Protein AF-A0A374AHH8-F1 (afdb_monomer)

Foldseek 3Di:
DAQLDDVCCLCPVLVDDQDDNVCQVVLSVVLLVLLCVQLVNPADRVDRDPLSSNLSSQLSSLVSVVVVVVVVVVVVVVPDPDDPDPDDDPDDPPDDPVNVSNVSSCVSSCVSCVPVPSGDPDDD

Solvent-accessible surface area (backbone atoms only — not comparable to full-atom values): 7423 Å² total; per-residue (Å²): 139,72,62,57,57,55,70,64,48,36,46,72,73,63,61,55,80,83,68,54,76,94,53,36,68,68,37,31,41,56,19,23,54,49,51,39,57,65,26,72,61,71,70,52,93,88,62,75,53,67,44,55,25,50,18,20,50,42,21,17,45,53,53,52,54,50,52,54,55,48,54,58,48,52,62,54,55,75,76,46,86,89,70,93,74,88,76,81,77,90,58,64,92,87,64,49,72,65,57,57,50,51,50,53,37,48,61,45,25,40,84,47,36,70,85,69,68,50,47,84,81,72,91,129

pLDDT: mean 81.37, std 19.72, range [36.97, 97.75]

Sequence (124 aa):
MVEYADYTFYKEQFNGSTIPEAAFSSVILRASIYIKYITFGRIEDTEIPEEVRLAACAVAEVMYQADAAGQQKEKKSETVGNVSVSYVTEQQDGQTREAAAAKKQYAAAYPYLIHTGLLYRGCR

Radius of gyration: 16.55 Å; Cα contacts (8 Å, |Δi|>4): 99; chains: 1; bounding box: 44×31×50 Å

Secondary structure (DSSP, 8-state):
---S--HHIIIIIS---SS-HHHHHHHHHHHHHHHHHHTTT-S-TTS--HHHHHHHHHHHHHHHHHHHHHHHHHHHHSSSTT------SS--TT--HHHHHHHHHHHHHHHHHTTTS-S-----

Structure (mmCIF, N/CA/C/O backbone):
data_AF-A0A374AHH8-F1
#
_entry.id   AF-A0A374AHH8-F1
#
loop_
_atom_site.group_PDB
_atom_site.id
_atom_sit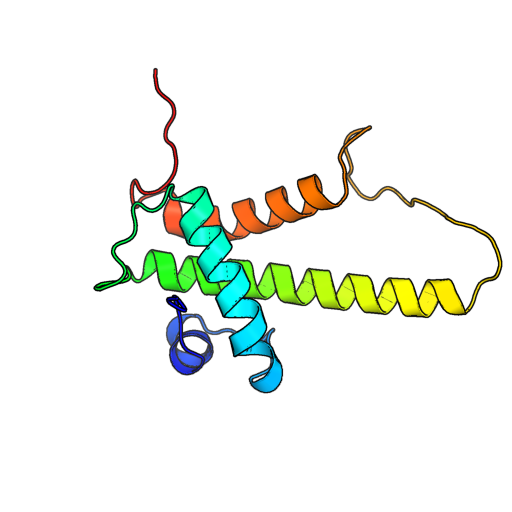e.type_symbol
_atom_site.label_atom_id
_atom_site.label_alt_id
_atom_site.label_comp_id
_atom_site.label_asym_id
_atom_site.label_entity_id
_atom_site.label_seq_id
_atom_site.pdbx_PDB_ins_code
_atom_site.Cartn_x
_atom_site.Cartn_y
_atom_site.Cartn_z
_atom_site.occupancy
_atom_site.B_iso_or_equiv
_atom_site.auth_seq_id
_atom_site.auth_comp_id
_atom_site.auth_asym_id
_atom_site.auth_atom_id
_atom_site.pdbx_PDB_model_num
ATOM 1 N N . MET A 1 1 ? -1.021 -15.213 -5.956 1.00 60.62 1 MET A N 1
ATOM 2 C CA . MET A 1 1 ? -1.471 -14.009 -5.226 1.00 60.62 1 MET A CA 1
ATOM 3 C C . MET A 1 1 ? -0.205 -13.361 -4.708 1.00 60.62 1 MET A C 1
ATOM 5 O O . MET A 1 1 ? 0.534 -14.055 -4.026 1.00 60.62 1 MET A O 1
ATOM 9 N N . VAL A 1 2 ? 0.114 -12.147 -5.157 1.00 78.12 2 VAL A N 1
ATOM 10 C CA . VAL A 1 2 ? 1.434 -11.536 -4.940 1.00 78.12 2 VAL A CA 1
ATOM 11 C C . VAL A 1 2 ? 1.282 -10.350 -3.999 1.00 78.12 2 VAL A C 1
ATOM 13 O O . VAL A 1 2 ? 0.516 -9.428 -4.280 1.00 78.12 2 VAL A O 1
ATOM 16 N N . GLU A 1 3 ? 1.976 -10.412 -2.869 1.00 90.75 3 GLU A N 1
ATOM 17 C CA . GLU A 1 3 ? 2.189 -9.272 -1.984 1.00 90.75 3 GLU A CA 1
ATOM 18 C C . GLU A 1 3 ? 3.306 -8.423 -2.589 1.00 90.75 3 GLU A C 1
ATOM 20 O O . GLU A 1 3 ? 4.388 -8.925 -2.886 1.00 90.75 3 GLU A O 1
ATOM 25 N N . TYR A 1 4 ? 3.036 -7.142 -2.825 1.00 93.31 4 TYR A N 1
ATOM 26 C CA . TYR A 1 4 ? 3.984 -6.268 -3.515 1.00 93.31 4 TYR A CA 1
ATOM 27 C C . TYR A 1 4 ? 5.145 -5.822 -2.627 1.00 93.31 4 TYR A C 1
ATOM 29 O O . TYR A 1 4 ? 6.179 -5.399 -3.134 1.00 93.31 4 TYR A O 1
ATOM 37 N N . ALA A 1 5 ? 5.013 -5.932 -1.309 1.00 94.44 5 ALA A N 1
ATOM 38 C CA . ALA A 1 5 ? 6.091 -5.643 -0.380 1.00 94.44 5 ALA A CA 1
ATOM 39 C C . ALA A 1 5 ? 6.061 -6.608 0.804 1.00 94.44 5 ALA A C 1
ATOM 41 O O . ALA A 1 5 ? 4.999 -6.992 1.288 1.00 94.44 5 ALA A O 1
ATOM 42 N N . ASP A 1 6 ? 7.247 -6.955 1.281 1.00 95.19 6 ASP A N 1
ATOM 43 C CA . ASP A 1 6 ? 7.475 -7.645 2.541 1.00 95.19 6 ASP A CA 1
ATOM 44 C C . ASP A 1 6 ? 7.658 -6.638 3.693 1.00 95.19 6 ASP A C 1
ATOM 46 O O . ASP A 1 6 ? 7.817 -5.428 3.490 1.00 95.19 6 ASP A O 1
ATOM 50 N N . TYR A 1 7 ? 7.622 -7.143 4.927 1.00 95.88 7 TYR A N 1
ATOM 51 C CA . TYR A 1 7 ? 7.722 -6.294 6.112 1.00 95.88 7 TYR A CA 1
ATOM 52 C C . TYR A 1 7 ? 9.106 -5.641 6.257 1.00 95.88 7 TYR A C 1
ATOM 54 O O . TYR A 1 7 ? 9.199 -4.509 6.734 1.00 95.88 7 TYR A O 1
ATOM 62 N N . THR A 1 8 ? 10.175 -6.294 5.792 1.00 96.44 8 THR A N 1
ATOM 63 C CA . THR A 1 8 ? 11.528 -5.721 5.802 1.00 96.44 8 THR A CA 1
ATOM 64 C C . THR A 1 8 ? 11.598 -4.505 4.885 1.00 96.44 8 THR A C 1
ATOM 66 O O . THR A 1 8 ? 12.027 -3.440 5.320 1.00 96.44 8 THR A O 1
ATOM 69 N N . PHE A 1 9 ? 11.073 -4.601 3.661 1.00 96.44 9 PHE A N 1
ATOM 70 C CA . PHE A 1 9 ? 10.962 -3.461 2.750 1.00 96.44 9 PHE A CA 1
ATOM 71 C C . PHE A 1 9 ? 10.132 -2.327 3.359 1.00 96.44 9 PHE A C 1
ATOM 73 O O . PHE A 1 9 ? 10.536 -1.165 3.303 1.00 96.44 9 PHE A O 1
ATOM 80 N N . TYR A 1 10 ? 9.001 -2.652 3.992 1.00 97.56 10 TYR A N 1
ATOM 81 C CA . TYR A 1 10 ? 8.176 -1.658 4.677 1.00 97.56 10 TYR A CA 1
ATOM 82 C C . TYR A 1 10 ? 8.953 -0.902 5.767 1.00 97.56 10 TYR A C 1
ATOM 84 O O . TYR A 1 10 ? 8.838 0.319 5.874 1.00 97.56 10 TYR A O 1
ATOM 92 N N . LYS A 1 11 ? 9.762 -1.602 6.566 1.00 97.06 11 LYS A N 1
ATOM 93 C CA . LYS A 1 11 ? 10.523 -1.004 7.670 1.00 97.06 11 LYS A CA 1
ATOM 94 C C . LYS A 1 11 ? 11.771 -0.255 7.218 1.00 97.06 11 LYS A C 1
ATOM 96 O O . LYS A 1 11 ? 12.014 0.833 7.728 1.00 97.06 11 LYS A O 1
ATOM 101 N N . GLU A 1 12 ? 12.549 -0.829 6.308 1.00 96.19 12 GLU A N 1
ATOM 102 C CA . GLU A 1 12 ? 13.899 -0.353 5.986 1.00 96.19 12 GLU A CA 1
ATOM 103 C C . GLU A 1 12 ? 13.931 0.571 4.765 1.00 96.19 12 GLU A C 1
ATOM 105 O O . GLU A 1 12 ? 14.620 1.585 4.786 1.00 96.19 12 GLU A O 1
ATOM 110 N N . GLN A 1 13 ? 13.160 0.259 3.720 1.00 96.31 13 GLN A N 1
ATOM 111 C CA . GLN A 1 13 ? 13.158 1.028 2.467 1.00 96.31 13 GLN A CA 1
ATOM 112 C C . GLN A 1 13 ? 12.056 2.092 2.478 1.00 96.31 13 GLN A C 1
ATOM 114 O O . GLN A 1 13 ? 12.297 3.270 2.222 1.00 96.31 13 GLN A O 1
ATOM 119 N N . PHE A 1 14 ? 10.834 1.697 2.844 1.00 96.12 14 PHE A N 1
ATOM 120 C CA . PHE A 1 14 ? 9.699 2.617 2.938 1.00 96.12 14 PHE A CA 1
ATOM 121 C C . PHE A 1 14 ? 9.714 3.460 4.226 1.00 96.12 14 PHE A C 1
ATOM 123 O O . PHE A 1 14 ? 9.048 4.490 4.286 1.00 96.12 14 PHE A O 1
ATOM 130 N N . ASN A 1 15 ? 10.500 3.072 5.239 1.00 96.00 15 ASN A N 1
ATOM 131 C CA . ASN A 1 15 ? 10.596 3.758 6.536 1.00 96.00 15 ASN A CA 1
ATOM 132 C C . ASN A 1 15 ? 9.252 3.842 7.292 1.00 96.00 15 ASN A C 1
ATOM 134 O O . ASN A 1 15 ? 8.962 4.801 8.011 1.00 96.00 15 ASN A O 1
ATOM 138 N N . GLY A 1 16 ? 8.423 2.810 7.144 1.00 94.19 16 GLY A N 1
ATOM 139 C CA . GLY A 1 16 ? 7.104 2.716 7.750 1.00 94.19 16 GLY A CA 1
ATOM 140 C C . GLY A 1 16 ? 7.130 2.463 9.260 1.00 94.19 16 GLY A C 1
ATOM 141 O O . GLY A 1 16 ? 7.991 1.761 9.810 1.00 94.19 16 GLY A O 1
ATOM 142 N N . SER A 1 17 ? 6.145 3.027 9.960 1.00 94.75 17 SER A N 1
ATOM 143 C CA . SER A 1 17 ? 5.979 2.863 11.416 1.00 94.75 17 SER A CA 1
ATOM 144 C C . SER A 1 17 ? 4.529 2.705 11.882 1.00 94.75 17 SER A C 1
ATOM 146 O O . SER A 1 17 ? 4.294 2.416 13.054 1.00 94.75 17 SER A O 1
ATOM 148 N N . THR A 1 18 ? 3.561 2.852 10.979 1.00 94.88 18 THR A N 1
ATOM 149 C CA . THR A 1 18 ? 2.129 2.844 11.288 1.00 94.88 18 THR A CA 1
ATOM 150 C C . THR A 1 18 ? 1.569 1.434 11.512 1.00 94.88 18 THR A C 1
ATOM 152 O O . THR A 1 18 ? 0.723 1.241 12.387 1.00 94.88 18 THR A O 1
ATOM 155 N N . ILE A 1 19 ? 2.000 0.450 10.717 1.00 95.38 19 ILE A N 1
ATOM 156 C CA . ILE A 1 19 ? 1.416 -0.898 10.693 1.00 95.38 19 ILE A CA 1
ATOM 157 C C . ILE A 1 19 ? 2.260 -1.841 11.566 1.00 95.38 19 ILE A C 1
ATOM 159 O O . ILE A 1 19 ? 3.456 -1.993 11.303 1.00 95.38 19 ILE A O 1
ATOM 163 N N . PRO A 1 20 ? 1.675 -2.508 12.577 1.00 95.38 20 PRO A N 1
ATOM 164 C CA . PRO A 1 20 ? 2.374 -3.537 13.336 1.00 95.38 20 PRO A CA 1
ATOM 165 C C . PRO A 1 20 ? 2.548 -4.811 12.496 1.00 95.38 20 PRO A C 1
ATOM 167 O O . PRO A 1 20 ? 1.668 -5.169 11.714 1.00 95.38 20 PRO A O 1
ATOM 170 N N . GLU A 1 21 ? 3.640 -5.543 12.717 1.00 94.06 21 GLU A N 1
ATOM 171 C CA . GLU A 1 21 ? 3.992 -6.765 11.972 1.00 94.06 21 GLU A CA 1
ATOM 172 C C . GLU A 1 21 ? 2.846 -7.787 11.899 1.00 94.06 21 GLU A C 1
ATOM 174 O O . GLU A 1 21 ? 2.530 -8.300 10.829 1.00 94.06 21 GLU A O 1
ATOM 179 N N . ALA A 1 22 ? 2.142 -8.001 13.015 1.00 94.19 22 ALA A N 1
ATOM 180 C CA . ALA A 1 22 ? 1.020 -8.938 13.098 1.00 94.19 22 ALA A CA 1
ATOM 181 C C . ALA A 1 22 ? -0.167 -8.581 12.180 1.00 94.19 22 ALA A C 1
ATOM 183 O O . ALA A 1 22 ? -0.950 -9.459 11.827 1.00 94.19 22 ALA A O 1
ATOM 184 N N . ALA A 1 23 ? -0.320 -7.306 11.806 1.00 94.06 23 ALA A N 1
ATOM 185 C CA . ALA A 1 23 ? -1.367 -6.851 10.892 1.00 94.06 23 ALA A CA 1
ATOM 186 C C . ALA A 1 23 ? -0.865 -6.691 9.448 1.00 94.06 23 ALA A C 1
ATOM 188 O O . ALA A 1 23 ? -1.683 -6.610 8.528 1.00 94.06 23 ALA A O 1
ATOM 189 N N . PHE A 1 24 ? 0.455 -6.653 9.239 1.00 95.69 24 PHE A N 1
ATOM 190 C CA . PHE A 1 24 ? 1.063 -6.236 7.980 1.00 95.69 24 PHE A CA 1
ATOM 191 C C . PHE A 1 24 ? 0.617 -7.082 6.786 1.00 95.69 24 PHE A C 1
ATOM 193 O O . PHE A 1 24 ? 0.104 -6.518 5.821 1.00 95.69 24 PHE A O 1
ATOM 200 N N . SER A 1 25 ? 0.722 -8.412 6.879 1.00 94.94 25 SER A N 1
ATOM 201 C CA . SER A 1 25 ? 0.371 -9.339 5.788 1.00 94.94 25 SER A CA 1
ATOM 202 C C . SER A 1 25 ? -1.064 -9.140 5.286 1.00 94.94 25 SER A C 1
ATOM 204 O O . SER A 1 25 ? -1.325 -9.041 4.088 1.00 94.94 25 SER A O 1
ATOM 206 N N . SER A 1 26 ? -2.016 -8.980 6.207 1.00 94.06 26 SER A N 1
ATOM 207 C CA . SER A 1 26 ? -3.426 -8.787 5.852 1.00 94.06 26 SER A CA 1
ATOM 208 C C . SER A 1 26 ? -3.676 -7.478 5.093 1.00 94.06 26 SER A C 1
ATOM 210 O O . SER A 1 26 ? -4.474 -7.434 4.151 1.00 94.06 26 SER A O 1
ATOM 212 N N . VAL A 1 27 ? -2.986 -6.405 5.485 1.00 95.50 27 VAL A N 1
ATOM 213 C CA . VAL A 1 27 ? -3.200 -5.069 4.930 1.00 95.50 27 VAL A CA 1
ATOM 214 C C . VAL A 1 27 ? -2.432 -4.904 3.622 1.00 95.50 27 VAL A C 1
ATOM 216 O O . VAL A 1 27 ? -2.992 -4.388 2.653 1.00 95.50 27 VAL A O 1
ATOM 219 N N . ILE A 1 28 ? -1.187 -5.384 3.551 1.00 96.75 28 ILE A N 1
ATOM 220 C CA . ILE A 1 28 ? -0.380 -5.291 2.332 1.00 96.75 28 ILE A CA 1
ATOM 221 C C . ILE A 1 28 ? -0.976 -6.126 1.2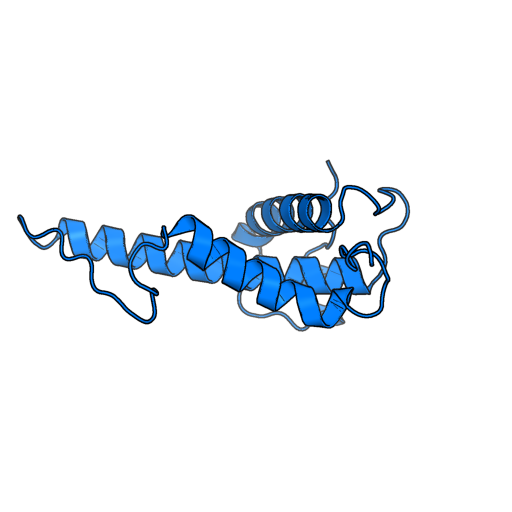04 1.00 96.75 28 ILE A C 1
ATOM 223 O O . ILE A 1 28 ? -0.940 -5.699 0.051 1.00 96.75 28 ILE A O 1
ATOM 227 N N . LEU A 1 29 ? -1.615 -7.257 1.515 1.00 95.81 29 LEU A N 1
ATOM 228 C CA . LEU A 1 29 ? -2.342 -8.040 0.525 1.00 95.81 29 LEU A CA 1
ATOM 229 C C . LEU A 1 29 ? -3.485 -7.228 -0.105 1.00 95.81 29 LEU A C 1
ATOM 231 O O . LEU A 1 29 ? -3.597 -7.147 -1.331 1.00 95.81 29 LEU A O 1
ATOM 235 N N . ARG A 1 30 ? -4.316 -6.579 0.723 1.00 95.31 30 ARG A N 1
ATOM 236 C CA . ARG A 1 30 ? -5.415 -5.710 0.259 1.00 95.31 30 ARG A CA 1
ATOM 237 C C . ARG A 1 30 ? -4.891 -4.532 -0.558 1.00 95.31 30 ARG A C 1
ATOM 239 O O . ARG A 1 30 ? -5.450 -4.220 -1.610 1.00 95.31 30 ARG A O 1
ATOM 246 N N . ALA A 1 31 ? -3.803 -3.913 -0.104 1.00 96.00 31 ALA A N 1
ATOM 247 C CA . ALA A 1 31 ? -3.149 -2.830 -0.823 1.00 96.00 31 ALA A CA 1
ATOM 248 C C . ALA A 1 31 ? -2.596 -3.301 -2.177 1.00 96.00 31 ALA A C 1
ATOM 250 O O . ALA A 1 31 ? -2.808 -2.633 -3.182 1.00 96.00 31 ALA A O 1
ATOM 251 N N . SER A 1 32 ? -1.972 -4.479 -2.241 1.00 95.25 32 SER A N 1
ATOM 252 C CA . SER A 1 32 ? -1.420 -5.048 -3.480 1.00 95.25 32 SER A CA 1
ATOM 253 C C . SER A 1 32 ? -2.516 -5.312 -4.516 1.00 95.25 32 SER A C 1
ATOM 255 O O . SER A 1 32 ? -2.381 -4.933 -5.680 1.00 95.25 32 SER A O 1
ATOM 257 N N . ILE A 1 33 ? -3.656 -5.868 -4.085 1.00 94.06 33 ILE A N 1
ATOM 258 C CA . ILE A 1 33 ? -4.839 -6.052 -4.942 1.00 94.06 33 ILE A CA 1
ATOM 259 C C . ILE A 1 33 ? -5.340 -4.701 -5.468 1.00 94.06 33 ILE A C 1
ATOM 261 O O . ILE A 1 33 ? -5.627 -4.568 -6.659 1.00 94.06 33 ILE A O 1
ATOM 265 N N . TYR A 1 34 ? -5.408 -3.686 -4.604 1.00 94.69 34 TYR A N 1
ATOM 266 C CA . TYR A 1 34 ? -5.827 -2.344 -4.997 1.00 94.69 34 TYR A CA 1
ATOM 267 C C . TYR A 1 34 ? -4.869 -1.704 -6.010 1.00 94.69 34 TYR A C 1
ATOM 269 O O . TYR A 1 34 ? -5.316 -1.155 -7.017 1.00 94.69 34 TYR A O 1
ATOM 277 N N . ILE A 1 35 ? -3.555 -1.819 -5.797 1.00 95.12 35 ILE A N 1
ATOM 278 C CA . ILE A 1 35 ? -2.553 -1.323 -6.744 1.00 95.12 35 ILE A CA 1
ATOM 279 C C . ILE A 1 35 ? -2.679 -2.054 -8.089 1.00 95.12 35 ILE A C 1
ATOM 281 O O . ILE A 1 35 ? -2.697 -1.403 -9.133 1.00 95.12 35 ILE A O 1
ATOM 285 N N . LYS A 1 36 ? -2.853 -3.385 -8.096 1.00 93.50 36 LYS A N 1
ATOM 286 C CA . LYS A 1 36 ? -3.111 -4.161 -9.326 1.00 93.50 36 LYS A CA 1
ATOM 287 C C . LYS A 1 36 ? -4.356 -3.669 -10.067 1.00 93.50 36 LYS A C 1
ATOM 289 O O . LYS A 1 36 ? -4.339 -3.555 -11.290 1.00 93.50 36 LYS A O 1
ATOM 294 N N . TYR A 1 37 ? -5.413 -3.341 -9.328 1.00 92.50 37 TYR A N 1
ATOM 295 C CA . TYR A 1 37 ? -6.653 -2.801 -9.878 1.00 92.50 37 TYR A CA 1
ATOM 296 C C . TYR A 1 37 ? -6.451 -1.432 -10.553 1.00 92.50 37 TYR A C 1
ATOM 298 O O . TYR A 1 37 ? -6.770 -1.289 -11.732 1.00 92.50 37 TYR A O 1
ATOM 306 N N . ILE A 1 38 ? -5.861 -0.444 -9.867 1.00 93.12 38 ILE A N 1
ATOM 307 C CA . ILE A 1 38 ? -5.684 0.916 -10.428 1.00 93.12 38 ILE A CA 1
ATOM 308 C C . ILE A 1 38 ? -4.638 0.986 -11.552 1.00 93.12 38 ILE A C 1
ATOM 310 O O . ILE A 1 38 ? -4.607 1.948 -12.319 1.00 93.12 38 ILE A O 1
ATOM 314 N N . THR A 1 39 ? -3.780 -0.032 -11.650 1.00 93.50 39 THR A N 1
ATOM 315 C CA . THR A 1 39 ? -2.792 -0.199 -12.728 1.00 93.50 39 THR A CA 1
ATOM 316 C C . THR A 1 39 ? -3.284 -1.114 -13.846 1.00 93.50 39 THR A C 1
ATOM 318 O O . THR A 1 39 ? -2.520 -1.416 -14.757 1.00 93.50 39 THR A O 1
ATOM 321 N N . PHE A 1 40 ? -4.551 -1.543 -13.822 1.00 90.81 40 PHE A N 1
ATOM 322 C CA . PHE A 1 40 ? -5.158 -2.396 -14.852 1.00 90.81 40 PHE A CA 1
ATOM 323 C C . PHE A 1 40 ? -4.403 -3.713 -15.086 1.00 90.81 40 PHE A C 1
ATOM 325 O O . PHE A 1 40 ? -4.360 -4.213 -16.207 1.00 90.81 40 PHE A O 1
ATOM 332 N N . GLY A 1 41 ? -3.767 -4.259 -14.046 1.00 89.69 41 GLY A N 1
ATOM 333 C CA . GLY A 1 41 ? -2.984 -5.489 -14.156 1.00 89.69 41 GLY A CA 1
ATOM 334 C C . GLY A 1 41 ? -1.732 -5.368 -15.030 1.00 89.69 41 GLY A C 1
ATOM 335 O O . GLY A 1 41 ? -1.230 -6.386 -15.486 1.00 89.69 41 GLY A O 1
ATOM 336 N N . ARG A 1 42 ? -1.223 -4.150 -15.264 1.00 90.25 42 ARG A N 1
ATOM 337 C CA . ARG A 1 42 ? -0.004 -3.894 -16.059 1.00 90.25 42 ARG A CA 1
ATOM 338 C C . ARG A 1 42 ? 1.299 -4.258 -15.342 1.00 90.25 42 ARG A C 1
ATOM 340 O O . ARG A 1 42 ? 2.361 -4.147 -15.939 1.00 90.25 42 ARG A O 1
ATOM 347 N N . ILE A 1 43 ? 1.223 -4.615 -14.063 1.00 89.56 43 ILE A N 1
ATOM 348 C CA . ILE A 1 43 ? 2.377 -5.009 -13.254 1.00 89.56 43 ILE A CA 1
ATOM 349 C C . ILE A 1 43 ? 2.627 -6.496 -13.485 1.00 89.56 43 ILE A C 1
ATOM 351 O O . ILE A 1 43 ? 1.718 -7.308 -13.294 1.00 89.56 43 ILE A O 1
ATOM 355 N N . GLU A 1 44 ? 3.850 -6.842 -13.874 1.00 84.56 44 GLU A N 1
ATOM 356 C CA . GLU A 1 44 ? 4.277 -8.232 -13.963 1.00 84.56 44 GLU A CA 1
ATOM 357 C C . GLU A 1 44 ? 4.525 -8.797 -12.560 1.00 84.56 44 GLU A C 1
ATOM 359 O O . GLU A 1 44 ? 5.215 -8.202 -11.736 1.00 84.56 44 GLU A O 1
ATOM 364 N N . ASP A 1 45 ? 3.958 -9.970 -12.283 1.00 80.31 45 ASP A N 1
ATOM 365 C CA . ASP A 1 45 ? 4.045 -10.619 -10.968 1.00 80.31 45 ASP A CA 1
ATOM 366 C C . ASP A 1 45 ? 5.464 -11.172 -10.673 1.00 80.31 45 ASP A C 1
ATOM 368 O O . ASP A 1 45 ? 5.745 -11.577 -9.546 1.00 80.31 45 ASP A O 1
ATOM 372 N N . THR A 1 46 ? 6.351 -11.205 -11.675 1.00 82.44 46 THR A N 1
ATOM 373 C CA . THR A 1 46 ? 7.736 -11.701 -11.592 1.00 82.44 46 THR A CA 1
ATOM 374 C C . THR A 1 46 ? 8.744 -10.641 -11.163 1.00 82.44 46 THR A C 1
ATOM 376 O O . THR A 1 46 ? 9.733 -10.979 -10.516 1.00 82.44 46 THR A O 1
ATOM 379 N N . GLU A 1 47 ? 8.505 -9.376 -11.505 1.00 85.81 47 GLU A N 1
ATOM 380 C CA . GLU A 1 47 ? 9.403 -8.265 -11.200 1.00 85.81 47 GLU A CA 1
ATOM 381 C C . GLU A 1 47 ? 8.572 -7.037 -10.839 1.00 85.81 47 GLU A C 1
ATOM 383 O O . GLU A 1 47 ? 7.982 -6.376 -11.692 1.00 85.81 47 GLU A O 1
ATOM 388 N N . ILE A 1 48 ? 8.502 -6.756 -9.541 1.00 91.00 48 ILE A N 1
ATOM 389 C CA . ILE A 1 48 ? 7.694 -5.660 -9.015 1.00 91.00 48 ILE A CA 1
ATOM 390 C C . ILE A 1 48 ? 8.570 -4.409 -8.936 1.00 91.00 48 ILE A C 1
ATOM 392 O O . ILE A 1 48 ? 9.512 -4.400 -8.136 1.00 91.00 48 ILE A O 1
ATOM 396 N N . PRO A 1 49 ? 8.258 -3.345 -9.703 1.00 92.88 49 PRO A N 1
ATOM 397 C CA . PRO A 1 49 ? 9.008 -2.096 -9.653 1.00 92.88 49 PRO A CA 1
ATOM 398 C C . PRO A 1 49 ? 9.007 -1.506 -8.247 1.00 92.88 49 PRO A C 1
ATOM 400 O O . PRO A 1 49 ? 8.002 -1.590 -7.536 1.00 92.88 49 PRO A O 1
ATOM 403 N N . GLU A 1 50 ? 10.101 -0.862 -7.850 1.00 94.81 50 GLU A N 1
ATOM 404 C CA . GLU A 1 50 ? 10.226 -0.265 -6.519 1.00 94.81 50 GLU A CA 1
ATOM 405 C C . GLU A 1 50 ? 9.092 0.729 -6.230 1.00 94.81 50 GLU A C 1
ATOM 407 O O . GLU A 1 50 ? 8.505 0.708 -5.149 1.00 94.81 50 GLU A O 1
ATOM 412 N N . GLU A 1 51 ? 8.684 1.513 -7.227 1.00 95.56 51 GLU A N 1
ATOM 413 C CA . GLU A 1 51 ? 7.577 2.463 -7.136 1.00 95.56 51 GLU A CA 1
ATOM 414 C C . GLU A 1 51 ? 6.250 1.783 -6.783 1.00 95.56 51 GLU A C 1
ATOM 416 O O . GLU A 1 51 ? 5.435 2.340 -6.047 1.00 95.56 51 GLU A O 1
ATOM 421 N N . VAL A 1 52 ? 6.029 0.562 -7.276 1.00 95.69 52 VAL A N 1
ATOM 422 C CA . VAL A 1 52 ? 4.840 -0.241 -6.959 1.00 95.69 52 VAL A CA 1
ATOM 423 C C . VAL A 1 52 ? 4.896 -0.735 -5.518 1.00 95.69 52 VAL A C 1
ATOM 425 O O . VAL A 1 52 ? 3.877 -0.694 -4.825 1.00 95.69 52 VAL A O 1
ATOM 428 N N . ARG A 1 53 ? 6.076 -1.151 -5.043 1.00 96.31 53 ARG A N 1
ATOM 429 C CA . ARG A 1 53 ? 6.283 -1.576 -3.648 1.00 96.31 53 ARG A CA 1
ATOM 430 C C . ARG A 1 53 ? 6.026 -0.409 -2.691 1.00 96.31 53 ARG A C 1
ATOM 432 O O . ARG A 1 53 ? 5.260 -0.553 -1.739 1.00 96.31 53 ARG A O 1
ATOM 439 N N . LEU A 1 54 ? 6.580 0.769 -2.993 1.00 97.50 54 LEU A N 1
ATOM 440 C CA . LEU A 1 54 ? 6.366 2.002 -2.226 1.00 97.50 54 LEU A CA 1
ATOM 441 C C . LEU A 1 54 ? 4.888 2.425 -2.228 1.00 97.50 54 LEU A C 1
ATOM 443 O O . LEU A 1 54 ? 4.331 2.729 -1.172 1.00 97.50 54 LEU A O 1
ATOM 447 N N . ALA A 1 55 ? 4.224 2.381 -3.388 1.00 97.19 55 ALA A N 1
ATOM 448 C CA . ALA A 1 55 ? 2.798 2.682 -3.498 1.00 97.19 55 ALA A CA 1
ATOM 449 C C . ALA A 1 55 ? 1.939 1.719 -2.664 1.00 97.19 55 ALA A C 1
ATOM 451 O O . ALA A 1 55 ? 0.998 2.151 -1.996 1.00 97.19 55 ALA A O 1
ATOM 452 N N . ALA A 1 56 ? 2.259 0.421 -2.679 1.00 97.00 56 ALA A N 1
ATOM 453 C CA . ALA A 1 56 ? 1.552 -0.583 -1.892 1.00 97.00 56 ALA A CA 1
ATOM 454 C C . ALA A 1 56 ? 1.701 -0.326 -0.387 1.00 97.00 56 ALA A C 1
ATOM 456 O O . ALA A 1 56 ? 0.702 -0.361 0.330 1.00 97.00 56 ALA A O 1
ATOM 457 N N . CYS A 1 57 ? 2.905 0.010 0.086 1.00 97.75 57 CYS A N 1
ATOM 458 C CA . CYS A 1 57 ? 3.133 0.398 1.478 1.00 97.75 57 CYS A CA 1
ATOM 459 C C . CYS A 1 57 ? 2.334 1.652 1.872 1.00 97.75 57 CYS A C 1
ATOM 461 O O . CYS A 1 57 ? 1.654 1.644 2.898 1.00 97.75 57 CYS A O 1
ATOM 463 N N . ALA A 1 58 ? 2.336 2.698 1.039 1.00 97.62 58 ALA A N 1
ATOM 464 C CA . ALA A 1 58 ? 1.586 3.926 1.307 1.00 97.62 58 ALA A CA 1
ATOM 465 C C . ALA A 1 58 ? 0.067 3.686 1.377 1.00 97.62 58 ALA A C 1
ATOM 467 O O . ALA A 1 58 ? -0.615 4.182 2.276 1.00 97.62 58 ALA A O 1
ATOM 468 N N . VAL A 1 59 ? -0.476 2.881 0.458 1.00 97.31 59 VAL A N 1
ATOM 469 C CA . VAL A 1 59 ? -1.892 2.484 0.488 1.00 97.31 59 VAL A CA 1
ATOM 470 C C . VAL A 1 59 ? -2.202 1.630 1.714 1.00 97.31 59 VAL A C 1
ATOM 472 O O . VAL A 1 59 ? -3.259 1.811 2.323 1.00 97.31 59 VAL A O 1
ATOM 475 N N . ALA A 1 60 ? -1.298 0.726 2.095 1.00 97.06 60 ALA A N 1
ATOM 476 C CA . ALA A 1 60 ? -1.472 -0.120 3.265 1.00 97.06 60 ALA A CA 1
ATOM 477 C C . ALA A 1 60 ? -1.616 0.720 4.544 1.00 97.06 60 ALA A C 1
ATOM 479 O O . ALA A 1 60 ? -2.519 0.466 5.339 1.00 97.06 60 ALA A O 1
ATOM 480 N N . GLU A 1 61 ? -0.813 1.773 4.725 1.00 96.81 61 GLU A N 1
ATOM 481 C CA . GLU A 1 61 ? -0.944 2.638 5.905 1.00 96.81 61 GLU A CA 1
ATOM 482 C C . GLU A 1 61 ? -2.302 3.347 5.949 1.00 96.81 61 GLU A C 1
ATOM 484 O O . GLU A 1 61 ? -2.955 3.372 6.995 1.00 96.81 61 GLU A O 1
ATOM 489 N N . VAL A 1 62 ? -2.778 3.852 4.806 1.00 95.50 62 VAL A N 1
ATOM 490 C CA . VAL A 1 62 ? -4.104 4.482 4.705 1.00 95.50 62 VAL A CA 1
ATOM 491 C C . VAL A 1 62 ? -5.223 3.489 5.019 1.00 95.50 62 VAL A C 1
ATOM 493 O O . VAL A 1 62 ? -6.171 3.838 5.723 1.00 95.50 62 VAL A O 1
ATOM 496 N N . MET A 1 63 ? -5.127 2.255 4.516 1.00 94.62 63 MET A N 1
ATOM 497 C CA . MET A 1 63 ? -6.099 1.198 4.807 1.00 94.62 63 MET A CA 1
ATOM 498 C C . MET A 1 63 ? -6.116 0.852 6.298 1.00 94.62 63 MET A C 1
ATOM 500 O O . MET A 1 63 ? -7.186 0.824 6.901 1.00 94.62 63 MET A O 1
ATOM 504 N N . TYR A 1 64 ? -4.945 0.669 6.909 1.00 95.38 64 TYR A N 1
ATOM 505 C CA . TYR A 1 64 ? -4.835 0.348 8.330 1.00 95.38 64 TYR A CA 1
ATOM 506 C C . TYR A 1 64 ? -5.400 1.461 9.225 1.00 95.38 64 TYR A C 1
ATOM 508 O O . TYR A 1 64 ? -6.168 1.197 10.150 1.00 95.38 64 TYR A O 1
ATOM 516 N N . GLN A 1 65 ? -5.082 2.724 8.925 1.00 92.00 65 GLN A N 1
ATOM 517 C CA . GLN A 1 65 ? -5.620 3.870 9.664 1.00 92.00 65 GLN A CA 1
ATOM 518 C C . GLN A 1 65 ? -7.143 3.994 9.513 1.00 92.00 65 GLN A C 1
ATOM 520 O O . GLN A 1 65 ? -7.836 4.329 10.477 1.00 92.00 65 GLN A O 1
ATOM 525 N N . ALA A 1 66 ? -7.679 3.719 8.320 1.00 88.94 66 ALA A N 1
ATOM 526 C CA . ALA A 1 66 ? -9.118 3.727 8.083 1.00 88.94 66 ALA A CA 1
ATOM 527 C C . ALA A 1 66 ? -9.836 2.626 8.880 1.00 88.94 66 ALA A C 1
ATOM 529 O O . ALA A 1 66 ? -10.864 2.906 9.502 1.00 88.94 66 ALA A O 1
ATOM 530 N N . ASP A 1 67 ? -9.272 1.416 8.917 1.00 87.88 67 ASP A N 1
ATOM 531 C CA . ASP A 1 67 ? -9.811 0.294 9.688 1.00 87.88 67 ASP A CA 1
ATOM 532 C C . ASP A 1 67 ? -9.789 0.603 11.198 1.00 87.88 67 ASP A C 1
ATOM 534 O O . ASP A 1 67 ? -10.799 0.437 11.886 1.00 87.88 67 ASP A O 1
ATOM 538 N N . ALA A 1 68 ? -8.682 1.155 11.711 1.00 85.56 68 ALA A N 1
ATOM 539 C CA . ALA A 1 68 ? -8.563 1.567 13.112 1.00 85.56 68 ALA A CA 1
ATOM 540 C C . ALA A 1 68 ? -9.588 2.654 13.494 1.00 85.56 68 ALA A C 1
ATOM 542 O O . ALA A 1 68 ? -10.222 2.585 14.552 1.00 85.56 68 ALA A O 1
ATOM 543 N N . ALA A 1 69 ? -9.808 3.638 12.616 1.00 80.06 69 ALA A N 1
ATOM 544 C CA . ALA A 1 69 ? -10.817 4.676 12.819 1.00 80.06 69 ALA A CA 1
ATOM 545 C C . ALA A 1 69 ? -12.256 4.125 12.761 1.00 80.06 69 ALA A C 1
ATOM 547 O O . ALA A 1 69 ? -13.136 4.639 13.457 1.00 80.06 69 ALA A O 1
ATOM 548 N N . GLY A 1 70 ? -12.506 3.095 11.947 1.00 71.88 70 GLY A N 1
ATOM 549 C CA . GLY A 1 70 ? -13.780 2.372 11.894 1.00 71.88 70 GLY A CA 1
ATOM 550 C C . GLY A 1 70 ? -14.090 1.669 13.214 1.00 71.88 70 GLY A C 1
ATOM 551 O O . GLY A 1 70 ? -15.127 1.938 13.821 1.00 71.88 70 GLY A O 1
ATOM 552 N N . GLN A 1 71 ? -13.135 0.892 13.727 1.00 64.94 71 GLN A N 1
ATOM 553 C CA . GLN A 1 71 ? -13.272 0.155 14.989 1.00 64.94 71 GLN A CA 1
ATOM 554 C C . GLN A 1 71 ? -13.486 1.079 16.198 1.00 64.94 71 GLN A C 1
ATOM 556 O O . GLN A 1 71 ? -14.290 0.790 17.087 1.00 64.94 71 GLN A O 1
ATOM 561 N N . GLN A 1 72 ? -12.798 2.226 16.244 1.00 60.84 72 GLN A N 1
ATOM 562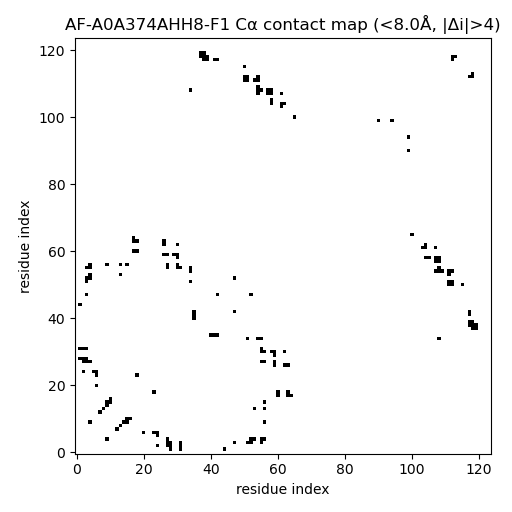 C CA . GLN A 1 72 ? -13.013 3.227 17.296 1.00 60.84 72 GLN A CA 1
ATOM 563 C C . GLN A 1 72 ? -14.413 3.854 17.243 1.00 60.84 72 GLN A C 1
ATOM 565 O O . GLN A 1 72 ? -14.959 4.229 18.283 1.00 60.84 72 GLN A O 1
ATOM 570 N N . LYS A 1 73 ? -15.000 3.988 16.048 1.00 55.62 73 LYS A N 1
ATOM 571 C CA . LYS A 1 73 ? -16.358 4.518 15.871 1.00 55.62 73 LYS A CA 1
ATOM 572 C C . LYS A 1 73 ? -17.423 3.488 16.231 1.00 55.62 73 LYS A C 1
ATOM 574 O O . LYS A 1 73 ? -18.389 3.865 16.884 1.00 55.62 73 LYS A O 1
ATOM 579 N N . GLU A 1 74 ? -17.231 2.218 15.884 1.00 55.44 74 GLU A N 1
ATOM 580 C CA . GLU A 1 74 ? -18.135 1.133 16.295 1.00 55.44 74 GLU A CA 1
ATOM 581 C C . GLU A 1 74 ? -18.190 1.009 17.823 1.00 55.44 74 GLU A C 1
ATOM 583 O O . GLU A 1 74 ? -19.275 1.086 18.394 1.00 55.44 74 GLU A O 1
ATOM 588 N N . LYS A 1 75 ? -17.034 1.019 18.505 1.00 50.44 75 LYS A N 1
ATOM 589 C CA . LYS A 1 75 ? -16.975 1.026 19.981 1.00 50.44 75 LYS A CA 1
ATOM 590 C C . LYS A 1 75 ? -17.635 2.249 20.631 1.00 50.44 75 LYS A C 1
ATOM 592 O O . LYS A 1 75 ? -18.126 2.159 21.751 1.00 50.44 75 LYS A O 1
ATOM 597 N N . LYS A 1 76 ? -17.647 3.411 19.963 1.00 43.88 76 LYS A N 1
ATOM 598 C CA . LYS A 1 76 ? -18.3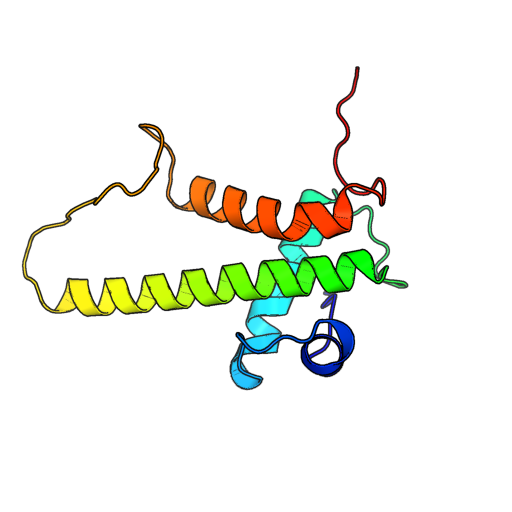91 4.596 20.437 1.00 43.88 76 LYS A CA 1
ATOM 599 C C . LYS A 1 76 ? -19.894 4.483 20.173 1.00 43.88 76 LYS A C 1
ATOM 601 O O . LYS A 1 76 ? -20.674 5.031 20.946 1.00 43.88 76 LYS A O 1
ATOM 606 N N . SER A 1 77 ? -20.290 3.784 19.111 1.00 46.25 77 SER A N 1
ATOM 607 C CA . SER A 1 77 ? -21.693 3.570 18.751 1.00 46.25 77 SER A CA 1
ATOM 608 C C . SER A 1 77 ? -22.377 2.517 19.628 1.00 46.25 77 SER A C 1
ATOM 610 O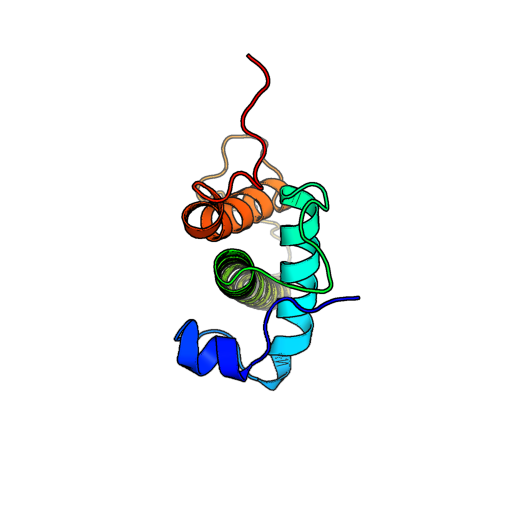 O . SER A 1 77 ? -23.592 2.580 19.778 1.00 46.25 77 SER A O 1
ATOM 612 N N . GLU A 1 78 ? -21.627 1.597 20.245 1.00 45.34 78 GLU A N 1
ATOM 613 C CA . GLU A 1 78 ? -22.167 0.640 21.226 1.00 45.34 78 GLU A CA 1
ATOM 614 C C . GLU A 1 78 ? -22.541 1.293 22.574 1.00 45.34 78 GLU A C 1
ATOM 616 O O . GLU A 1 78 ? -23.410 0.784 23.279 1.00 45.34 78 GLU A O 1
ATOM 621 N N . THR A 1 79 ? -21.959 2.449 22.925 1.00 46.69 79 THR A N 1
ATOM 622 C CA . THR A 1 79 ? -22.176 3.106 24.236 1.00 46.69 79 THR A CA 1
ATOM 623 C C . THR A 1 79 ? -23.232 4.219 24.216 1.00 46.69 79 THR A C 1
ATOM 625 O O . THR A 1 79 ? -23.584 4.751 25.267 1.00 46.69 79 THR A O 1
ATOM 628 N N . VAL A 1 80 ? -23.798 4.582 23.063 1.00 40.31 80 VAL A N 1
ATOM 629 C CA . VAL A 1 80 ? -24.860 5.601 23.004 1.00 40.31 80 VAL A CA 1
ATOM 630 C C . VAL A 1 80 ? -26.059 5.036 22.269 1.00 40.31 80 VAL A C 1
ATOM 632 O O . VAL A 1 80 ? -26.090 4.960 21.042 1.00 40.31 80 VAL A O 1
ATOM 635 N N . GLY A 1 81 ? -27.063 4.646 23.056 1.00 41.47 81 GLY A N 1
ATOM 636 C CA . GLY A 1 81 ? -28.383 4.315 22.555 1.00 41.47 81 GLY A CA 1
ATOM 637 C C . GLY A 1 81 ? -28.884 5.392 21.595 1.00 41.47 81 GLY A C 1
ATOM 638 O O . GLY A 1 81 ? -28.988 6.563 21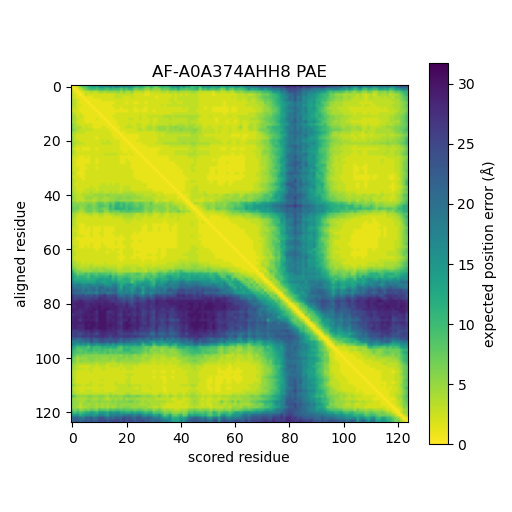.947 1.00 41.47 81 GLY A O 1
ATOM 639 N N . ASN A 1 82 ? -29.213 4.946 20.387 1.00 38.56 82 ASN A N 1
ATOM 640 C CA . ASN A 1 82 ? -30.150 5.587 19.478 1.00 38.56 82 ASN A CA 1
ATOM 641 C C . ASN A 1 82 ? -29.846 7.042 19.072 1.00 38.56 82 ASN A C 1
ATOM 643 O O . ASN A 1 82 ? -30.696 7.903 19.261 1.00 38.56 82 ASN A O 1
ATOM 647 N N . VAL A 1 83 ? -28.698 7.313 18.437 1.00 40.31 83 VAL A N 1
ATOM 648 C CA . VAL A 1 83 ? -28.640 8.337 17.373 1.00 40.31 83 VAL A CA 1
ATOM 649 C C . VAL A 1 83 ? -27.578 7.961 16.331 1.00 40.31 83 VAL A C 1
ATOM 651 O O . VAL A 1 83 ? -26.376 8.093 16.556 1.00 40.31 83 VAL 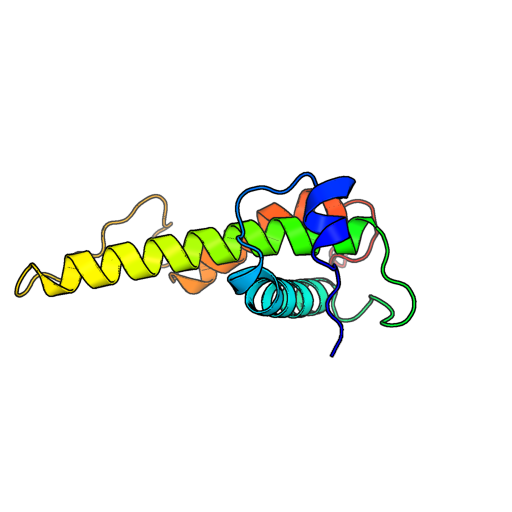A O 1
ATOM 654 N N . SER A 1 84 ? -28.014 7.526 15.150 1.00 36.97 84 SER A N 1
ATOM 655 C CA . SER A 1 84 ? -27.174 7.411 13.956 1.00 36.97 84 SER A CA 1
ATOM 656 C C . SER A 1 84 ? -26.851 8.808 13.424 1.00 36.97 84 SER A C 1
ATOM 658 O O . SER A 1 84 ? -27.562 9.339 12.571 1.00 36.97 84 SER A O 1
ATOM 660 N N . VAL A 1 85 ? -25.794 9.430 13.951 1.00 40.53 85 VAL A N 1
ATOM 661 C CA . VAL A 1 85 ? -25.323 10.725 13.452 1.00 40.53 85 VAL A CA 1
ATOM 662 C C . VAL A 1 85 ? -24.250 10.519 12.386 1.00 40.53 85 VAL A C 1
ATOM 664 O O . VAL A 1 85 ? -23.073 10.291 12.674 1.00 40.53 85 VAL A O 1
ATOM 667 N N . SER A 1 86 ? -24.668 10.633 11.127 1.00 41.19 86 SER A N 1
ATOM 668 C CA . SER A 1 86 ? -23.787 10.854 9.981 1.00 41.19 86 SER A CA 1
ATOM 669 C C . SER A 1 86 ? -23.163 12.249 10.085 1.00 41.19 86 SER A C 1
ATOM 671 O O . SER A 1 86 ? -23.706 13.211 9.551 1.00 41.19 86 SER A O 1
ATOM 673 N N . TYR A 1 87 ? -22.036 12.382 10.792 1.00 43.16 87 TYR A N 1
ATOM 674 C CA . TYR A 1 87 ? -21.274 13.634 10.793 1.00 43.16 87 TYR A CA 1
ATOM 675 C C . TYR A 1 87 ? -20.281 13.679 9.630 1.00 43.16 87 TYR A C 1
ATOM 677 O O . TYR A 1 87 ? -19.236 13.023 9.626 1.00 43.16 87 TYR A O 1
ATOM 685 N N . VAL A 1 88 ? -20.671 14.501 8.661 1.00 46.97 88 VAL A N 1
ATOM 686 C CA . VAL A 1 88 ? -19.903 15.086 7.568 1.00 46.97 88 VAL A CA 1
ATOM 687 C C . VAL A 1 88 ? -18.597 15.678 8.100 1.00 46.97 88 VAL A C 1
ATOM 689 O O . VAL A 1 88 ? -18.595 16.617 8.890 1.00 46.97 88 VAL A O 1
ATOM 692 N N . THR A 1 89 ? -17.469 15.151 7.639 1.00 39.38 89 THR A N 1
ATOM 693 C CA . THR A 1 89 ? -16.222 15.915 7.523 1.00 39.38 89 THR A CA 1
ATOM 694 C C . THR A 1 89 ? -15.758 15.734 6.082 1.00 39.38 89 THR A C 1
ATOM 696 O O . THR A 1 89 ? -15.381 14.638 5.675 1.00 39.38 89 THR A O 1
ATOM 699 N N . GLU A 1 90 ? -15.927 16.800 5.295 1.00 44.56 90 GLU A N 1
ATOM 700 C CA . GLU A 1 90 ? -15.462 16.948 3.906 1.00 44.56 90 GLU A CA 1
ATOM 701 C C . GLU A 1 90 ? -16.001 15.923 2.891 1.00 44.56 90 GLU A C 1
ATOM 703 O O . GLU A 1 90 ? -15.328 15.560 1.927 1.00 44.56 90 GLU A O 1
ATOM 708 N N . GLN A 1 91 ? -17.238 15.461 3.072 1.00 41.69 91 GLN A N 1
ATOM 709 C CA . GLN A 1 91 ? -17.975 14.824 1.982 1.00 41.69 91 GLN A CA 1
ATOM 710 C C . GLN A 1 91 ? -18.637 15.933 1.162 1.00 41.69 91 GLN A C 1
ATOM 712 O O . GLN A 1 91 ? -19.434 16.700 1.697 1.00 41.69 91 GLN A O 1
ATOM 717 N N . GLN A 1 92 ? -18.317 16.022 -0.132 1.00 46.22 92 GLN A N 1
ATOM 718 C CA . GLN A 1 92 ? -19.276 16.606 -1.070 1.00 46.22 92 GLN A CA 1
ATOM 719 C C . GLN A 1 92 ? -20.591 15.835 -0.910 1.00 46.22 92 GLN A C 1
ATOM 721 O O . GLN A 1 92 ? -20.562 14.600 -0.832 1.00 46.22 92 GLN A O 1
ATOM 726 N N . ASP A 1 93 ? -21.704 16.565 -0.820 1.00 38.66 93 ASP A N 1
ATOM 727 C CA . ASP A 1 93 ? -23.065 16.028 -0.759 1.00 38.66 93 ASP A CA 1
ATOM 728 C C . ASP A 1 93 ? -23.207 14.788 -1.663 1.00 38.66 93 ASP A C 1
ATOM 730 O O . ASP A 1 93 ? -23.005 14.860 -2.876 1.00 38.66 93 ASP A O 1
ATOM 734 N N . GLY A 1 94 ? -23.487 13.627 -1.059 1.00 54.88 94 GLY A N 1
ATOM 735 C CA . GLY A 1 94 ? -23.749 12.372 -1.776 1.00 54.88 94 GLY A CA 1
ATOM 736 C C . GLY A 1 94 ? -22.579 11.393 -1.976 1.00 54.88 94 GLY A C 1
ATOM 737 O O . GLY A 1 94 ? -22.806 10.318 -2.528 1.00 54.88 94 GLY A O 1
ATOM 738 N N . GLN A 1 95 ? -21.348 11.672 -1.526 1.00 56.50 95 GLN A N 1
ATOM 739 C CA . GLN A 1 95 ? -20.259 10.680 -1.625 1.00 56.50 95 GLN A CA 1
ATOM 740 C C . GLN A 1 95 ? -20.389 9.558 -0.585 1.00 56.50 95 GLN A C 1
ATOM 742 O O . GLN A 1 95 ? -20.380 9.809 0.618 1.00 56.50 95 GLN A O 1
ATOM 747 N N . THR A 1 96 ? -20.436 8.298 -1.030 1.00 71.38 96 THR A N 1
ATOM 748 C CA . THR A 1 96 ? -20.406 7.130 -0.133 1.00 71.38 96 THR A CA 1
ATOM 749 C C . THR A 1 96 ? -19.066 7.036 0.612 1.00 71.38 96 THR A C 1
ATOM 751 O O . THR A 1 96 ? -18.029 7.516 0.144 1.00 71.38 96 THR A O 1
ATOM 754 N N . ARG A 1 97 ? -19.059 6.395 1.792 1.00 68.94 97 ARG A N 1
ATOM 755 C CA . ARG A 1 97 ? -17.829 6.153 2.580 1.00 68.94 97 ARG A CA 1
ATOM 756 C C . ARG A 1 97 ? -16.748 5.430 1.772 1.00 68.94 97 ARG A C 1
ATOM 758 O O . ARG A 1 97 ? -15.568 5.736 1.910 1.00 68.94 97 ARG A O 1
ATOM 765 N N . GLU A 1 98 ? -17.167 4.504 0.920 1.00 72.19 98 GLU A N 1
ATOM 766 C CA . GLU A 1 98 ? -16.303 3.729 0.030 1.00 72.19 98 GLU A CA 1
ATOM 767 C C . GLU A 1 98 ? -15.620 4.623 -1.008 1.00 72.19 98 GLU A C 1
ATOM 769 O O . GLU A 1 98 ? -14.410 4.521 -1.200 1.00 72.19 98 GLU A O 1
ATOM 774 N N . ALA A 1 99 ? -16.352 5.567 -1.610 1.00 74.50 99 ALA A N 1
ATOM 775 C CA . ALA A 1 99 ? -15.785 6.525 -2.557 1.00 74.50 99 ALA A CA 1
ATOM 776 C C . ALA A 1 99 ? -14.746 7.444 -1.888 1.00 74.50 99 ALA A C 1
ATOM 778 O O . ALA A 1 99 ? -13.685 7.713 -2.457 1.00 74.50 99 ALA A O 1
ATOM 779 N N . ALA A 1 100 ? -15.010 7.883 -0.654 1.00 79.50 100 ALA A N 1
ATOM 780 C CA . ALA A 1 100 ? -14.055 8.673 0.121 1.00 79.50 100 ALA A CA 1
ATOM 781 C C . ALA A 1 100 ? -12.790 7.868 0.481 1.00 79.50 100 ALA A C 1
ATOM 783 O O . ALA A 1 100 ? -11.680 8.400 0.407 1.00 79.50 100 ALA A O 1
ATOM 784 N N . ALA A 1 101 ? -12.937 6.586 0.833 1.00 81.56 101 ALA A N 1
ATOM 785 C CA . ALA A 1 101 ? -11.811 5.691 1.100 1.00 81.56 101 ALA A CA 1
ATOM 786 C C . ALA A 1 101 ? -10.969 5.444 -0.163 1.00 81.56 101 ALA A C 1
ATOM 788 O O . ALA A 1 101 ? -9.750 5.612 -0.121 1.00 81.56 101 ALA A O 1
ATOM 789 N N . ALA A 1 102 ? -11.612 5.152 -1.296 1.00 84.75 102 ALA A N 1
ATOM 790 C CA . ALA A 1 102 ? -10.943 4.962 -2.582 1.00 84.75 102 ALA A CA 1
ATOM 791 C C . ALA A 1 102 ? -10.158 6.213 -3.007 1.00 84.75 102 ALA A C 1
ATOM 793 O O . ALA A 1 102 ? -9.014 6.115 -3.447 1.00 84.75 102 ALA A O 1
ATOM 794 N N . LYS A 1 103 ? -10.716 7.413 -2.794 1.00 89.25 103 LYS A N 1
ATOM 795 C CA . LYS A 1 103 ? -10.015 8.675 -3.075 1.00 89.25 103 LYS A CA 1
ATOM 796 C C . LYS A 1 103 ? -8.731 8.819 -2.252 1.00 89.25 103 LYS A C 1
ATOM 798 O O . LYS A 1 103 ? -7.707 9.220 -2.799 1.00 89.25 103 LYS A O 1
ATOM 803 N N . LYS A 1 104 ? -8.765 8.473 -0.960 1.00 92.25 104 LYS A N 1
ATOM 804 C CA . LYS A 1 104 ? -7.582 8.519 -0.078 1.00 92.25 104 LYS A CA 1
ATOM 805 C C . LYS A 1 104 ? -6.530 7.486 -0.475 1.00 92.25 104 LYS A C 1
ATOM 807 O O . LYS A 1 104 ? -5.350 7.814 -0.531 1.00 92.25 104 LYS A O 1
ATOM 812 N N . GLN A 1 105 ? -6.957 6.267 -0.798 1.00 93.56 105 GLN A N 1
ATOM 813 C CA . GLN A 1 105 ? -6.065 5.207 -1.276 1.00 93.56 105 GLN A CA 1
ATOM 814 C C . GLN A 1 105 ? -5.394 5.606 -2.597 1.00 93.56 105 GLN A C 1
ATOM 816 O O . GLN A 1 105 ? -4.182 5.484 -2.741 1.00 93.56 105 GLN A O 1
ATOM 821 N N . TYR A 1 106 ? -6.156 6.148 -3.553 1.00 94.31 106 TYR A N 1
ATOM 822 C CA . TYR A 1 106 ? -5.596 6.651 -4.807 1.00 94.31 106 TYR A CA 1
ATOM 823 C C . TYR A 1 106 ? -4.604 7.796 -4.571 1.00 94.31 106 TYR A C 1
ATOM 825 O O . TYR A 1 106 ? -3.517 7.784 -5.138 1.00 94.31 106 TYR A O 1
ATOM 833 N N . ALA A 1 107 ? -4.946 8.752 -3.702 1.00 94.88 107 ALA A N 1
ATOM 834 C CA . ALA A 1 107 ? -4.067 9.870 -3.366 1.00 94.88 107 ALA A CA 1
ATOM 835 C C . ALA A 1 107 ? -2.725 9.410 -2.768 1.00 94.88 107 ALA A C 1
ATOM 837 O O . ALA A 1 107 ? -1.698 10.000 -3.090 1.00 94.88 107 ALA A O 1
ATOM 838 N N . ALA A 1 108 ? -2.720 8.345 -1.959 1.00 96.62 108 ALA A N 1
ATOM 839 C CA . ALA A 1 108 ? -1.495 7.763 -1.406 1.00 96.62 108 ALA A CA 1
ATOM 840 C C . ALA A 1 108 ? -0.639 7.037 -2.458 1.00 96.62 108 ALA A C 1
ATOM 842 O O . ALA A 1 108 ? 0.584 7.127 -2.420 1.00 96.62 108 ALA A O 1
ATOM 843 N N . ALA A 1 109 ? -1.265 6.349 -3.418 1.00 96.38 109 ALA A N 1
ATOM 844 C CA . ALA A 1 109 ? -0.552 5.649 -4.491 1.00 96.38 109 ALA A CA 1
ATOM 845 C C . ALA A 1 109 ? 0.002 6.598 -5.572 1.00 96.38 109 ALA A C 1
ATOM 847 O O . ALA A 1 109 ? 1.044 6.337 -6.172 1.00 96.38 109 ALA A O 1
ATOM 848 N N . TYR A 1 110 ? -0.705 7.698 -5.837 1.00 94.81 110 TYR A N 1
ATOM 849 C CA . TYR A 1 110 ? -0.430 8.623 -6.934 1.00 94.81 110 TYR A CA 1
ATOM 850 C C . TYR A 1 110 ? 1.018 9.146 -7.029 1.00 94.81 110 TYR A C 1
ATOM 852 O O . TYR A 1 110 ? 1.578 9.045 -8.122 1.00 94.81 110 TYR A O 1
ATOM 860 N N . PRO A 1 111 ? 1.657 9.675 -5.961 1.00 95.81 111 PRO A N 1
ATOM 861 C CA . PRO A 1 111 ? 3.000 10.255 -6.070 1.00 95.81 111 PRO A CA 1
ATOM 862 C C . PRO A 1 111 ? 4.059 9.245 -6.526 1.00 95.81 111 PRO A C 1
ATOM 864 O O . PRO A 1 111 ? 5.007 9.626 -7.204 1.00 95.81 111 PRO A O 1
ATOM 867 N N . TYR A 1 112 ? 3.870 7.963 -6.216 1.00 95.75 112 TYR A N 1
ATOM 868 C CA . TYR A 1 112 ? 4.783 6.896 -6.620 1.00 95.75 112 TYR A CA 1
ATOM 869 C C . TYR A 1 112 ? 4.518 6.425 -8.057 1.00 95.75 112 TYR A C 1
ATOM 871 O O . TYR A 1 112 ? 5.444 6.100 -8.791 1.00 95.75 112 TYR A O 1
ATOM 879 N N . LEU A 1 113 ? 3.255 6.414 -8.498 1.00 95.06 113 LEU A N 1
ATOM 880 C CA . LEU A 1 113 ? 2.862 5.805 -9.775 1.00 95.06 113 LEU A CA 1
ATOM 881 C C . LEU A 1 113 ? 2.689 6.795 -10.941 1.00 95.06 113 LEU A C 1
ATOM 883 O O . LEU A 1 113 ? 2.571 6.374 -12.092 1.00 95.06 113 LEU A O 1
ATOM 887 N N . ILE A 1 114 ? 2.658 8.106 -10.695 1.00 92.62 114 ILE A N 1
ATOM 888 C CA . ILE A 1 114 ? 2.397 9.115 -11.740 1.00 92.62 114 ILE A CA 1
ATOM 889 C C . ILE A 1 114 ? 3.429 9.076 -12.889 1.00 92.62 114 ILE A C 1
ATOM 891 O O . ILE A 1 114 ? 3.078 9.228 -14.068 1.00 92.62 114 ILE A O 1
ATOM 895 N N . HIS A 1 115 ? 4.700 8.826 -12.571 1.00 88.56 115 HIS A N 1
ATOM 896 C CA . HIS A 1 115 ? 5.794 8.853 -13.545 1.00 88.56 115 HIS A CA 1
ATOM 897 C C . HIS A 1 115 ? 6.062 7.503 -14.220 1.00 88.56 115 HIS A C 1
ATOM 899 O O . HIS A 1 115 ? 6.715 7.476 -15.259 1.00 88.56 115 HIS A O 1
ATOM 905 N N . THR A 1 116 ? 5.488 6.408 -13.717 1.00 90.56 116 THR A N 1
ATOM 906 C CA . THR A 1 116 ? 5.766 5.044 -14.202 1.00 90.56 116 THR A CA 1
ATOM 907 C C . THR A 1 116 ? 5.000 4.677 -15.475 1.00 90.56 116 THR A C 1
ATOM 909 O O . THR A 1 116 ? 5.316 3.698 -16.138 1.00 90.56 116 THR A O 1
ATOM 912 N N . GLY A 1 117 ? 3.954 5.437 -15.824 1.00 89.88 117 GLY A N 1
ATOM 913 C CA . GLY A 1 117 ? 3.063 5.101 -16.942 1.00 89.88 117 GLY A CA 1
ATOM 914 C C . GLY A 1 117 ? 2.073 3.969 -16.640 1.00 89.88 117 GLY A C 1
ATOM 915 O O . GLY A 1 117 ? 1.278 3.610 -17.507 1.00 89.88 117 GLY A O 1
ATOM 916 N N . LEU A 1 118 ? 2.066 3.445 -15.408 1.00 90.38 118 LEU A N 1
ATOM 917 C CA . LEU A 1 118 ? 1.161 2.370 -14.995 1.00 90.38 118 LEU A CA 1
ATOM 918 C C . LEU A 1 118 ? -0.282 2.853 -14.820 1.00 90.38 118 LEU A C 1
ATOM 920 O O . LEU A 1 118 ? -1.218 2.111 -15.119 1.00 90.38 118 LEU A O 1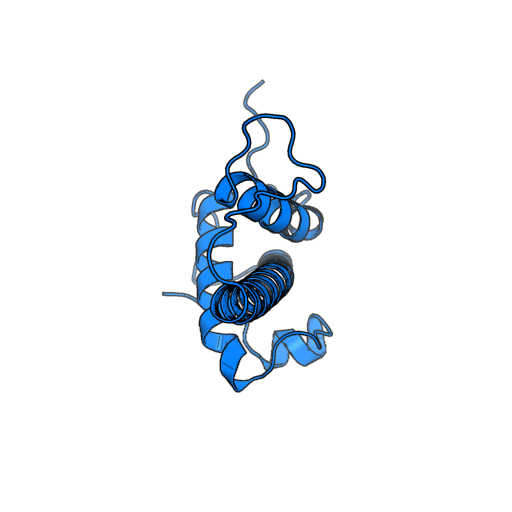
ATOM 924 N N . LEU A 1 119 ? -0.476 4.101 -14.385 1.00 91.06 119 LEU A N 1
ATOM 925 C CA . LEU A 1 119 ? -1.803 4.695 -14.222 1.00 91.06 119 LEU A CA 1
ATOM 926 C C . LEU A 1 119 ? -2.466 5.021 -15.569 1.00 91.06 119 LEU A C 1
ATOM 928 O O . LEU A 1 119 ? -1.816 5.195 -16.604 1.00 91.06 119 LEU A O 1
ATOM 932 N N . TYR A 1 120 ? -3.794 5.128 -15.558 1.00 81.50 120 TYR A N 1
ATOM 933 C CA . TYR A 1 120 ? -4.538 5.614 -16.717 1.00 81.50 120 TYR A CA 1
ATOM 934 C C . TYR A 1 120 ? -4.204 7.086 -16.996 1.00 81.50 120 TYR A C 1
ATOM 936 O O . TYR A 1 120 ? -4.348 7.936 -16.121 1.00 81.50 120 TYR A O 1
ATOM 944 N N . ARG A 1 121 ? -3.775 7.389 -18.228 1.00 73.12 121 ARG A N 1
ATOM 945 C CA . ARG A 1 121 ? -3.372 8.740 -18.663 1.00 73.12 121 ARG A CA 1
ATOM 946 C C . ARG A 1 121 ? -4.439 9.495 -19.468 1.00 73.12 121 ARG A C 1
ATOM 948 O O . ARG A 1 121 ? -4.176 10.613 -19.892 1.00 73.12 121 ARG A O 1
ATOM 955 N N . GLY A 1 122 ? -5.633 8.920 -19.643 1.00 71.56 122 GLY A N 1
ATOM 956 C CA . GLY A 1 122 ? -6.654 9.467 -20.541 1.00 71.56 122 GLY A CA 1
ATOM 957 C C . GLY A 1 122 ? -6.327 9.196 -22.011 1.00 71.56 122 GLY A C 1
ATOM 958 O O . GLY A 1 122 ? -5.213 9.450 -22.461 1.00 71.56 122 GLY A O 1
ATOM 959 N N . CYS A 1 123 ? -7.292 8.687 -22.777 1.00 57.72 123 CYS A N 1
ATOM 960 C CA . CYS A 1 123 ? -7.274 8.878 -24.226 1.00 57.72 123 CYS A CA 1
ATOM 961 C C . CYS A 1 123 ? -7.647 10.336 -24.511 1.00 57.72 123 CYS A C 1
ATOM 963 O O . CYS A 1 123 ? -8.642 10.829 -23.976 1.00 57.72 123 CYS A O 1
ATOM 965 N N . ARG A 1 124 ? -6.818 11.020 -25.299 1.00 47.62 124 ARG A N 1
ATOM 966 C CA . ARG A 1 124 ? -7.132 12.331 -25.866 1.00 47.62 124 ARG A CA 1
ATOM 967 C C . ARG A 1 124 ? -7.868 12.156 -27.184 1.00 47.62 124 ARG A C 1
ATOM 969 O O . ARG A 1 124 ? -7.545 11.168 -27.880 1.00 47.62 124 ARG A O 1
#

Nearest PDB structures (foldseek):
  1ubv-assembly1_A  TM=3.291E-01  e=8.425E-01  Gallus gallus
  1fps-assembly1_A-2  TM=3.412E-01  e=2.621E+00  Gallus gallus
  1ubx-assembly1_A-2  TM=3.683E-01  e=9.039E+00  Gallus gallus
  6b02-assembly1_B  TM=3.533E-01  e=8.153E+00  Choristoneura fumifer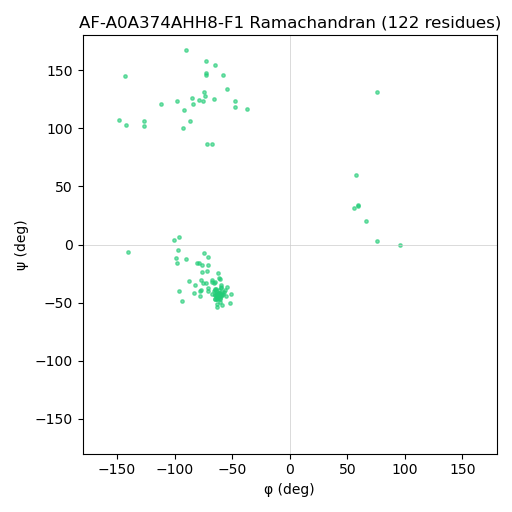ana

Mean predicted aligned error: 8.89 Å